Protein AF-A0A7C4E5B4-F1 (afdb_monomer_lite)

Sequence (82 aa):
MARTIRWTAAGSPPAPHRRLAAAALFAAGAALTRLAARLESAQAVKSARTVEFAKLRIGGQTGGALYEEGRLVGWLPGVTRL

Foldseek 3Di:
DDDDDDDDPDDDDDPVVVVVVVVVVVVVVVVVVVVVVVVVVVVVVVVPFDWDWDFDADPNFTWTFTDGNNHGDDTGTPPPDD

Secondary structure (DSSP, 8-state):
---------PPPPPHHHHHHHHHHHHHHHHHHHHHHHHHHHHHHHHH---EEEEEEEETTEEEEEEEETTEEEEEEET----

Structure (mmCIF, N/CA/C/O backbone):
data_AF-A0A7C4E5B4-F1
#
_entry.id   AF-A0A7C4E5B4-F1
#
loop_
_atom_site.group_PDB
_atom_site.id
_atom_site.type_symbol
_atom_site.label_atom_id
_atom_site.label_alt_id
_atom_site.label_comp_id
_atom_site.label_asym_id
_atom_site.label_entity_id
_atom_site.label_seq_id
_atom_site.pdbx_PDB_ins_code
_atom_site.Cartn_x
_atom_site.Cartn_y
_atom_site.Cartn_z
_atom_site.occupancy
_atom_site.B_iso_or_equiv
_atom_site.auth_seq_id
_atom_site.auth_comp_id
_atom_site.auth_asym_id
_atom_site.auth_atom_id
_atom_site.pdbx_PDB_model_num
ATOM 1 N N . MET A 1 1 ? -11.611 17.873 -39.732 1.00 56.12 1 MET A N 1
ATOM 2 C CA . MET A 1 1 ? -10.248 17.694 -40.283 1.00 56.12 1 MET A CA 1
ATOM 3 C C . MET A 1 1 ? -9.424 16.904 -39.276 1.00 56.12 1 MET A C 1
ATOM 5 O O . MET A 1 1 ? -9.242 17.387 -38.168 1.00 56.12 1 MET A O 1
ATOM 9 N N . ALA A 1 2 ? -9.018 15.674 -39.600 1.00 65.06 2 ALA A N 1
ATOM 10 C CA . ALA A 1 2 ? -8.286 14.801 -38.677 1.00 65.06 2 ALA 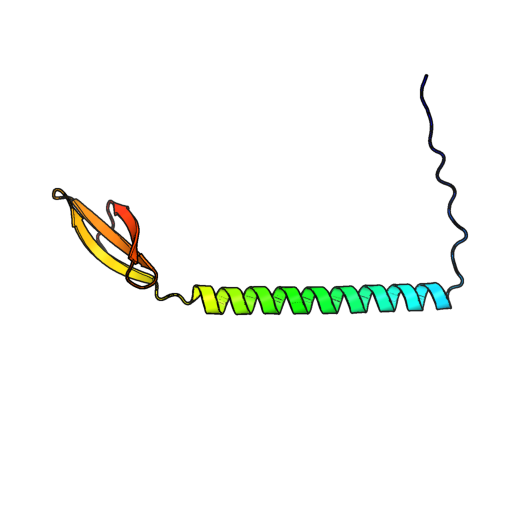A CA 1
ATOM 11 C C . ALA A 1 2 ? -6.768 14.983 -38.844 1.00 65.06 2 ALA A C 1
ATOM 13 O O . ALA A 1 2 ? -6.264 14.973 -39.965 1.00 65.06 2 ALA A O 1
ATOM 14 N N . ARG A 1 3 ? -6.042 15.161 -37.733 1.00 69.31 3 ARG A N 1
ATOM 15 C CA . ARG A 1 3 ? -4.581 15.331 -37.701 1.00 69.31 3 ARG A CA 1
ATOM 16 C C . ARG A 1 3 ? -3.932 14.012 -37.291 1.00 69.31 3 ARG A C 1
ATOM 18 O O . ARG A 1 3 ? -3.985 13.629 -36.128 1.00 69.31 3 ARG A O 1
ATOM 25 N N . THR A 1 4 ? -3.311 13.322 -38.238 1.00 73.88 4 THR A N 1
ATOM 26 C CA . THR A 1 4 ? -2.523 12.110 -37.976 1.00 73.88 4 THR A CA 1
ATOM 27 C C . THR A 1 4 ? -1.103 12.474 -37.561 1.00 73.88 4 THR A C 1
ATOM 29 O O . THR A 1 4 ? -0.375 13.120 -38.313 1.00 73.88 4 THR A O 1
ATOM 32 N N . ILE A 1 5 ? -0.700 12.044 -36.365 1.00 79.50 5 ILE A N 1
ATOM 33 C CA . ILE A 1 5 ? 0.678 12.159 -35.879 1.00 79.50 5 ILE A CA 1
ATOM 34 C C . ILE A 1 5 ? 1.427 10.907 -36.332 1.00 79.50 5 ILE A C 1
ATO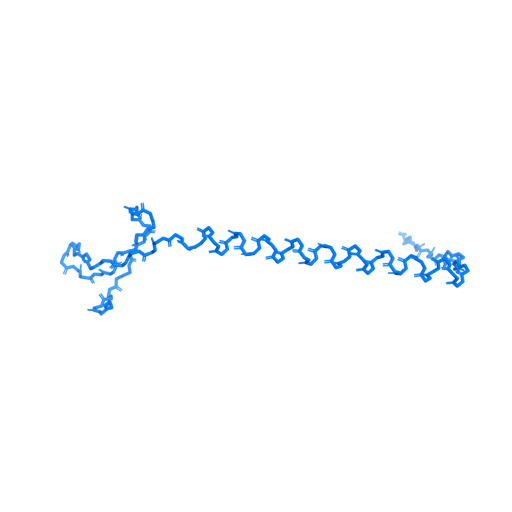M 36 O O . ILE A 1 5 ? 1.108 9.798 -35.908 1.00 79.50 5 ILE A O 1
ATOM 40 N N . ARG A 1 6 ? 2.417 11.080 -37.211 1.00 73.88 6 ARG A N 1
ATOM 41 C CA . ARG A 1 6 ? 3.308 9.997 -37.632 1.00 73.88 6 ARG A CA 1
ATOM 42 C C . ARG A 1 6 ? 4.500 9.961 -36.682 1.00 73.88 6 ARG A C 1
ATOM 44 O O . ARG A 1 6 ? 5.342 10.853 -36.715 1.00 73.88 6 ARG A O 1
ATOM 51 N N . TRP A 1 7 ? 4.558 8.939 -35.839 1.00 70.56 7 TRP A N 1
ATOM 52 C CA . TRP A 1 7 ? 5.750 8.652 -35.051 1.00 70.56 7 TRP A CA 1
ATOM 53 C C . TRP A 1 7 ? 6.815 8.055 -35.967 1.00 70.56 7 TRP A C 1
ATOM 55 O O . TRP A 1 7 ? 6.618 6.987 -36.547 1.00 70.56 7 TRP A O 1
ATOM 65 N N . THR A 1 8 ? 7.933 8.756 -36.131 1.00 70.94 8 THR A N 1
ATOM 66 C CA . THR A 1 8 ? 9.126 8.197 -36.765 1.00 70.94 8 THR A CA 1
ATOM 67 C C . THR A 1 8 ? 9.964 7.528 -35.682 1.00 70.94 8 THR A C 1
ATOM 69 O O . THR A 1 8 ? 10.168 8.084 -34.602 1.00 70.94 8 THR A O 1
ATOM 72 N N . ALA A 1 9 ? 10.420 6.301 -35.935 1.0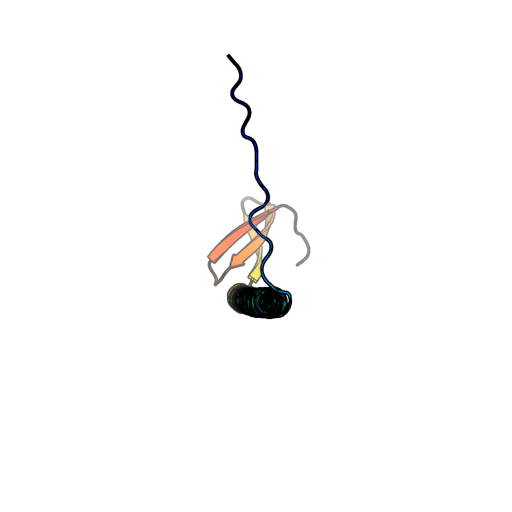0 67.62 9 ALA A N 1
ATOM 73 C CA . ALA A 1 9 ? 11.326 5.630 -35.016 1.00 67.62 9 ALA A CA 1
ATOM 74 C C . ALA A 1 9 ? 12.641 6.418 -34.976 1.00 67.62 9 ALA A C 1
ATOM 76 O O . ALA A 1 9 ? 13.353 6.496 -35.978 1.00 67.62 9 ALA A O 1
ATOM 77 N N . ALA A 1 10 ? 12.945 7.027 -33.829 1.00 70.56 10 ALA A N 1
ATOM 78 C CA . ALA A 1 10 ? 14.241 7.646 -33.604 1.00 70.56 10 ALA A CA 1
ATOM 79 C C . ALA A 1 10 ? 15.339 6.589 -33.803 1.00 70.56 10 ALA A C 1
ATOM 81 O O . ALA A 1 10 ? 15.198 5.447 -33.352 1.00 70.56 10 ALA A O 1
ATOM 82 N N . GLY A 1 11 ? 16.408 6.971 -34.512 1.00 67.44 11 GLY A N 1
ATOM 83 C CA . GLY A 1 11 ? 17.538 6.100 -34.825 1.00 67.44 11 GLY A CA 1
ATOM 84 C C . GLY A 1 11 ? 17.995 5.349 -33.581 1.00 67.44 11 GLY A C 1
ATOM 85 O O . GLY A 1 11 ? 18.271 5.937 -32.537 1.00 67.44 11 GLY A O 1
ATOM 86 N N . SER A 1 12 ? 17.988 4.025 -33.670 1.00 68.75 12 SER A N 1
ATOM 87 C CA . SER A 1 12 ? 18.116 3.202 -32.483 1.00 68.75 12 SER A CA 1
ATOM 88 C C . SER A 1 12 ? 19.598 3.120 -32.089 1.00 68.75 12 SER A C 1
ATOM 90 O O . SER A 1 12 ? 20.405 2.670 -32.905 1.00 68.75 12 SER A O 1
ATOM 92 N N . PRO A 1 13 ? 19.990 3.556 -30.876 1.00 71.25 13 PRO A N 1
ATOM 93 C CA . PRO A 1 13 ? 21.393 3.795 -30.543 1.00 71.25 13 PRO A CA 1
ATOM 94 C C . PRO A 1 13 ? 22.228 2.509 -30.625 1.00 71.25 13 PRO A C 1
ATOM 96 O O . PRO A 1 13 ? 21.662 1.410 -30.549 1.00 71.25 13 PRO A O 1
ATOM 99 N N . PRO A 1 14 ? 23.562 2.600 -30.768 1.00 77.25 14 PRO A N 1
ATOM 100 C CA . PRO A 1 14 ? 24.408 1.417 -30.880 1.00 77.25 14 PRO A CA 1
ATOM 101 C C . PRO A 1 14 ? 24.251 0.506 -29.653 1.00 77.25 14 PRO A C 1
ATOM 103 O O . PRO A 1 14 ? 24.040 0.980 -28.532 1.00 77.25 14 PRO A O 1
ATOM 106 N N . ALA A 1 15 ? 24.372 -0.810 -29.855 1.00 79.19 15 ALA A N 1
ATOM 107 C CA . ALA A 1 15 ? 24.183 -1.838 -28.825 1.00 79.19 15 ALA A CA 1
ATOM 108 C C . ALA A 1 15 ? 24.843 -1.551 -27.452 1.00 79.19 15 ALA A C 1
ATOM 110 O O . ALA A 1 15 ? 24.166 -1.760 -26.439 1.00 79.19 15 ALA A O 1
ATOM 111 N N . PRO A 1 16 ? 26.095 -1.048 -27.354 1.00 82.00 16 PRO A N 1
ATOM 112 C CA . PRO A 1 16 ? 26.699 -0.741 -26.053 1.00 82.00 16 PRO A CA 1
ATOM 113 C C . PRO A 1 16 ? 25.962 0.372 -25.295 1.00 82.00 16 PRO A C 1
ATOM 115 O O . PRO A 1 16 ? 25.744 0.248 -24.091 1.00 82.00 16 PRO A O 1
ATOM 118 N N . HIS A 1 17 ? 25.490 1.411 -25.989 1.00 84.50 17 HIS A N 1
ATOM 119 C CA . HIS A 1 17 ? 24.751 2.510 -25.360 1.00 84.50 17 HIS A CA 1
ATOM 120 C C . HIS A 1 17 ? 23.382 2.057 -2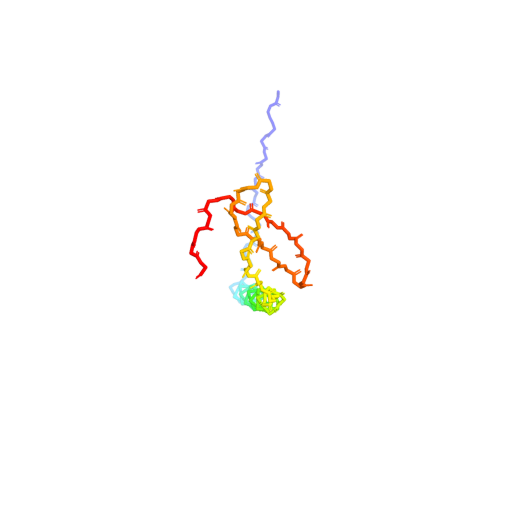4.847 1.00 84.50 17 HIS A C 1
ATOM 122 O O . HIS A 1 17 ? 22.956 2.487 -23.778 1.00 84.50 17 HIS A O 1
ATOM 128 N N . ARG A 1 18 ? 22.714 1.134 -25.554 1.00 83.19 18 ARG A N 1
ATOM 129 C CA . ARG A 1 18 ? 21.453 0.541 -25.072 1.00 83.19 18 ARG A CA 1
ATOM 130 C C . ARG A 1 18 ? 21.644 -0.285 -23.814 1.00 83.19 18 ARG A C 1
ATOM 132 O O . ARG A 1 18 ? 20.827 -0.192 -22.908 1.00 83.19 18 ARG A O 1
ATOM 139 N N . ARG A 1 19 ? 22.712 -1.085 -23.753 1.00 87.00 19 ARG A N 1
ATOM 140 C CA . ARG A 1 19 ? 23.024 -1.896 -22.568 1.00 87.00 19 ARG A CA 1
ATOM 141 C C . ARG A 1 19 ? 23.316 -1.019 -21.358 1.00 87.00 19 ARG A C 1
ATOM 143 O O . ARG A 1 19 ? 22.832 -1.317 -20.273 1.00 87.00 19 ARG A O 1
ATOM 150 N N . LEU A 1 20 ? 24.041 0.079 -21.560 1.00 91.31 20 LEU A N 1
ATOM 151 C CA . LEU A 1 20 ? 24.363 1.025 -20.495 1.00 91.31 20 LEU A CA 1
ATOM 152 C C . LEU A 1 20 ? 23.111 1.770 -20.006 1.00 91.31 20 LEU A C 1
ATOM 154 O O . LEU A 1 20 ? 22.878 1.846 -18.802 1.00 91.31 20 LEU A O 1
ATOM 158 N N . ALA A 1 21 ? 22.252 2.226 -20.924 1.00 88.44 21 ALA A N 1
ATOM 159 C CA . ALA A 1 21 ? 20.967 2.834 -20.577 1.00 88.44 21 ALA A CA 1
ATOM 160 C C . ALA A 1 21 ? 20.040 1.853 -19.839 1.00 88.44 21 ALA A C 1
ATOM 162 O O . ALA A 1 21 ? 19.441 2.212 -18.828 1.00 88.44 21 ALA A O 1
ATOM 163 N N . ALA A 1 22 ? 19.960 0.601 -20.300 1.00 90.44 22 ALA A N 1
ATOM 164 C CA . ALA A 1 22 ? 19.187 -0.437 -19.629 1.00 90.44 22 ALA A CA 1
ATOM 165 C C . ALA A 1 22 ? 19.716 -0.696 -18.211 1.00 90.44 22 ALA A C 1
ATOM 167 O O . ALA A 1 22 ? 18.937 -0.694 -17.264 1.00 90.44 22 ALA A O 1
ATOM 168 N N . ALA A 1 23 ? 21.033 -0.849 -18.045 1.00 93.69 23 ALA A N 1
ATOM 169 C CA . ALA A 1 23 ? 21.652 -1.045 -16.736 1.00 93.69 23 ALA A CA 1
ATOM 170 C C . ALA A 1 23 ? 21.375 0.128 -15.781 1.00 93.69 23 ALA A C 1
ATOM 172 O O . ALA A 1 23 ? 21.029 -0.097 -14.622 1.00 93.69 23 ALA A O 1
ATOM 173 N N . ALA A 1 24 ? 21.459 1.368 -16.272 1.00 94.44 24 ALA A N 1
ATOM 174 C CA . ALA A 1 24 ? 21.143 2.557 -15.487 1.00 94.44 24 ALA A CA 1
ATOM 175 C C . ALA A 1 24 ? 19.672 2.579 -15.038 1.00 94.44 24 ALA A C 1
ATOM 177 O O . ALA A 1 24 ? 19.389 2.845 -13.871 1.00 94.44 24 ALA A O 1
ATOM 178 N N . LEU A 1 25 ? 18.740 2.241 -15.934 1.00 95.44 25 LEU A N 1
ATOM 179 C CA . LEU A 1 25 ? 17.314 2.157 -15.608 1.00 95.44 25 LEU A CA 1
ATOM 180 C C . LEU A 1 25 ? 17.021 1.054 -14.586 1.00 95.44 25 LEU A C 1
ATOM 182 O O . LEU A 1 25 ? 16.275 1.288 -13.638 1.00 95.44 25 LEU A O 1
ATOM 186 N N . PHE A 1 26 ? 17.640 -0.121 -14.728 1.00 95.75 26 PHE A N 1
ATOM 187 C CA . PHE A 1 26 ? 17.503 -1.202 -13.750 1.00 95.75 26 PHE A CA 1
ATOM 188 C C . PHE A 1 26 ? 18.049 -0.805 -12.375 1.00 95.75 26 PHE A C 1
ATOM 190 O O . PHE A 1 26 ? 17.393 -1.052 -11.363 1.00 95.75 26 PHE A O 1
ATOM 197 N N . ALA A 1 27 ? 19.209 -0.147 -12.327 1.00 95.88 27 ALA A N 1
ATOM 198 C CA . ALA A 1 27 ? 19.789 0.339 -11.079 1.00 95.88 27 ALA A CA 1
ATOM 199 C C . ALA A 1 27 ? 18.901 1.401 -10.407 1.00 95.88 27 ALA A C 1
ATOM 201 O O . ALA A 1 27 ? 18.671 1.337 -9.199 1.00 95.88 27 ALA A O 1
ATOM 202 N N . ALA A 1 28 ? 18.352 2.338 -11.187 1.00 95.06 28 ALA A N 1
ATOM 203 C CA . ALA A 1 28 ? 17.419 3.345 -10.689 1.00 95.06 28 ALA A CA 1
ATOM 204 C C . ALA A 1 28 ? 16.127 2.708 -10.151 1.00 95.06 28 ALA A C 1
ATOM 206 O O . ALA A 1 28 ? 15.677 3.058 -9.060 1.00 95.06 28 ALA A O 1
ATOM 207 N N . GLY A 1 29 ? 15.571 1.726 -10.867 1.00 95.94 29 GLY A N 1
ATOM 208 C CA . GLY A 1 29 ? 14.414 0.955 -10.414 1.00 95.94 29 GLY A CA 1
ATOM 209 C C . GLY A 1 29 ? 14.681 0.246 -9.087 1.00 95.94 29 GLY A C 1
ATOM 210 O O . GLY A 1 29 ? 13.916 0.407 -8.142 1.00 95.94 29 GLY A O 1
ATOM 211 N N . ALA A 1 30 ? 15.815 -0.450 -8.967 1.00 96.50 30 ALA A N 1
ATOM 212 C CA . ALA A 1 30 ? 16.203 -1.121 -7.727 1.00 96.50 30 ALA A CA 1
ATOM 213 C C . ALA A 1 30 ? 16.374 -0.140 -6.552 1.00 96.50 30 ALA A C 1
ATOM 215 O O . ALA A 1 30 ? 15.961 -0.436 -5.427 1.00 96.50 30 ALA A O 1
ATOM 216 N N . ALA A 1 31 ? 16.943 1.044 -6.800 1.00 96.69 31 ALA A N 1
ATOM 217 C CA . ALA A 1 31 ? 17.074 2.088 -5.788 1.00 96.69 31 ALA A CA 1
ATOM 218 C C . ALA A 1 31 ? 15.704 2.605 -5.314 1.00 96.69 31 ALA A C 1
ATOM 220 O O . ALA A 1 31 ? 15.493 2.754 -4.108 1.00 96.69 31 ALA A O 1
ATOM 221 N N . LEU A 1 32 ? 14.761 2.814 -6.237 1.00 95.69 32 LEU A N 1
ATOM 222 C CA . LEU A 1 32 ? 13.389 3.216 -5.917 1.00 95.69 32 LEU A CA 1
ATOM 223 C C . LEU A 1 32 ? 12.639 2.127 -5.146 1.00 95.69 32 LEU A C 1
ATOM 225 O O . LEU A 1 32 ? 12.019 2.429 -4.130 1.00 95.69 32 LEU A O 1
ATOM 229 N N . THR A 1 33 ? 12.747 0.861 -5.556 1.00 96.19 33 THR A N 1
ATOM 230 C CA . THR A 1 33 ? 12.154 -0.270 -4.825 1.00 96.19 33 THR A CA 1
ATOM 231 C C . THR A 1 33 ? 12.702 -0.353 -3.403 1.00 96.19 33 THR A C 1
ATOM 233 O O . THR A 1 33 ? 11.945 -0.518 -2.448 1.00 96.19 33 THR A O 1
ATOM 236 N N . ARG A 1 34 ? 14.016 -0.169 -3.230 1.00 95.06 34 ARG A N 1
ATOM 237 C CA . ARG A 1 34 ? 14.638 -0.144 -1.902 1.00 95.06 34 ARG A CA 1
ATOM 238 C C . ARG A 1 34 ? 14.141 1.028 -1.057 1.00 95.06 34 ARG A C 1
ATOM 240 O O . ARG A 1 34 ? 13.944 0.865 0.145 1.00 95.06 34 ARG A O 1
ATOM 247 N N . LEU A 1 35 ? 13.956 2.203 -1.655 1.00 94.75 35 LEU A N 1
ATOM 248 C CA . LEU A 1 35 ? 13.403 3.364 -0.960 1.00 94.75 35 LEU A CA 1
ATOM 249 C C . LEU A 1 35 ? 11.954 3.114 -0.523 1.00 94.75 35 LEU A C 1
ATOM 251 O O . LEU A 1 35 ? 11.631 3.377 0.632 1.00 94.75 35 LEU A O 1
ATOM 255 N N . ALA A 1 36 ? 11.119 2.559 -1.403 1.00 93.62 36 ALA A N 1
ATOM 256 C CA . ALA A 1 36 ? 9.740 2.198 -1.087 1.00 93.62 36 ALA A CA 1
ATOM 257 C C . ALA A 1 36 ? 9.676 1.222 0.098 1.00 93.62 36 ALA A C 1
ATOM 259 O O . ALA A 1 36 ? 9.004 1.508 1.084 1.00 93.62 36 ALA A O 1
ATOM 260 N N . ALA A 1 37 ? 10.488 0.159 0.082 1.00 93.62 37 ALA A N 1
ATOM 261 C CA . ALA A 1 37 ? 10.565 -0.800 1.186 1.00 93.62 37 ALA A CA 1
ATOM 262 C C . ALA A 1 37 ? 10.994 -0.153 2.518 1.00 93.62 37 ALA A C 1
ATOM 264 O O . ALA A 1 37 ? 10.503 -0.514 3.590 1.00 93.62 37 ALA A O 1
ATOM 265 N N . ARG A 1 38 ? 11.902 0.834 2.475 1.00 91.44 38 ARG A N 1
ATOM 266 C CA . ARG A 1 38 ? 12.290 1.603 3.670 1.00 91.44 38 ARG A CA 1
ATOM 267 C C . ARG A 1 38 ? 11.155 2.479 4.184 1.00 91.44 38 ARG A C 1
ATOM 269 O O . ARG A 1 38 ? 11.006 2.588 5.397 1.00 91.44 38 ARG A O 1
ATOM 276 N N . LEU A 1 39 ? 10.385 3.100 3.294 1.00 91.31 39 LEU A N 1
ATOM 277 C CA . LEU A 1 39 ? 9.236 3.917 3.679 1.00 91.31 39 LEU A CA 1
ATOM 278 C C . LEU A 1 39 ? 8.120 3.057 4.268 1.00 91.31 39 LEU A C 1
ATOM 280 O O . LEU A 1 39 ? 7.597 3.416 5.315 1.00 91.31 39 LEU A O 1
ATOM 284 N N . GLU A 1 40 ? 7.829 1.900 3.675 1.00 85.44 40 GLU A N 1
ATOM 285 C CA . GLU A 1 40 ? 6.878 0.931 4.228 1.00 85.44 40 GLU A CA 1
ATOM 286 C C . GLU A 1 40 ? 7.320 0.435 5.604 1.00 85.44 40 GLU A C 1
ATOM 288 O O . GLU A 1 40 ? 6.519 0.398 6.531 1.00 85.44 40 GLU A O 1
ATOM 293 N N . SER A 1 41 ? 8.608 0.130 5.779 1.00 81.31 41 SER A N 1
ATOM 294 C CA . SER A 1 41 ? 9.153 -0.287 7.076 1.00 81.31 41 SER A CA 1
ATOM 295 C C . SER A 1 41 ? 9.069 0.836 8.113 1.00 81.31 41 SER A C 1
ATOM 297 O O . SER A 1 41 ? 8.658 0.606 9.246 1.00 81.31 41 SER A O 1
ATOM 299 N N . ALA A 1 42 ? 9.413 2.071 7.739 1.00 75.88 42 ALA A N 1
ATOM 300 C CA . ALA A 1 42 ? 9.280 3.234 8.616 1.00 75.88 42 ALA A CA 1
ATOM 301 C C . ALA A 1 42 ? 7.810 3.521 8.966 1.00 75.88 42 ALA A C 1
ATOM 303 O O . ALA A 1 42 ? 7.500 3.877 10.102 1.00 75.88 42 ALA A O 1
ATOM 304 N N . GLN A 1 43 ? 6.897 3.325 8.014 1.00 68.81 43 GLN A N 1
ATOM 305 C CA . GLN A 1 43 ? 5.462 3.418 8.236 1.00 68.81 43 GLN A CA 1
ATOM 306 C C . GLN A 1 43 ? 4.955 2.282 9.124 1.00 68.81 43 GLN A C 1
ATOM 308 O O . GLN A 1 43 ? 4.127 2.549 9.982 1.00 68.81 43 GLN A O 1
ATOM 313 N N . ALA A 1 44 ? 5.463 1.058 8.989 1.00 66.44 44 ALA A N 1
ATOM 314 C CA . ALA A 1 44 ? 5.128 -0.061 9.863 1.00 66.44 44 ALA A CA 1
ATOM 315 C C . ALA A 1 44 ? 5.606 0.193 11.300 1.00 66.44 44 ALA A C 1
ATOM 317 O O . ALA A 1 44 ? 4.851 -0.030 12.239 1.00 66.44 44 ALA A O 1
ATOM 318 N N . VAL A 1 45 ? 6.807 0.756 11.480 1.00 63.69 45 VAL A N 1
ATOM 319 C CA . VAL A 1 45 ? 7.298 1.191 12.799 1.00 63.69 45 VAL A CA 1
ATOM 320 C C . VAL A 1 45 ? 6.440 2.327 13.362 1.00 63.69 45 VAL A C 1
ATOM 322 O O . VAL A 1 45 ? 6.091 2.300 14.535 1.00 63.69 45 VAL A O 1
ATOM 325 N N . LYS A 1 46 ? 6.028 3.299 12.538 1.00 58.97 46 LYS A N 1
ATOM 326 C CA . LYS A 1 46 ? 5.080 4.348 12.956 1.00 58.97 46 LYS A CA 1
ATOM 327 C C . LYS A 1 46 ? 3.684 3.785 13.262 1.00 58.97 46 LYS A C 1
ATOM 329 O O . LYS A 1 46 ? 2.997 4.295 14.137 1.00 58.97 46 LYS A O 1
ATOM 334 N N . SER A 1 47 ? 3.266 2.750 12.540 1.00 56.59 47 SER A N 1
ATOM 335 C CA . SER A 1 47 ? 1.990 2.053 12.712 1.00 56.59 47 SER A CA 1
ATOM 336 C C . SER A 1 47 ? 2.007 1.081 13.886 1.00 56.59 47 SER A C 1
ATOM 338 O O . SER A 1 47 ? 0.936 0.683 14.329 1.00 56.59 47 SER A O 1
ATOM 340 N N . ALA A 1 48 ? 3.175 0.770 14.455 1.00 56.91 48 ALA A N 1
ATOM 341 C CA . ALA A 1 48 ? 3.299 0.162 15.778 1.00 56.91 48 ALA A CA 1
ATOM 342 C C . ALA A 1 48 ? 2.929 1.154 16.903 1.00 56.91 48 ALA A C 1
ATOM 344 O O . ALA A 1 48 ? 3.414 1.045 18.027 1.00 56.91 48 ALA A O 1
ATOM 345 N N . A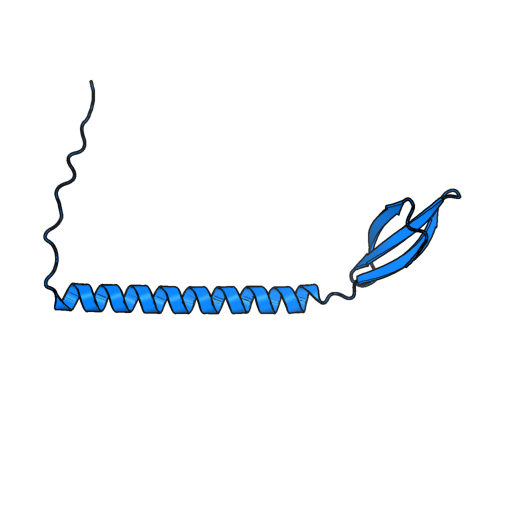RG A 1 49 ? 2.060 2.130 16.603 1.00 57.44 49 ARG A N 1
ATOM 346 C CA . ARG A 1 49 ? 1.251 2.821 17.597 1.00 57.44 49 ARG A CA 1
ATOM 347 C C . ARG A 1 49 ? 0.512 1.764 18.398 1.00 57.44 49 ARG A C 1
ATOM 349 O O . ARG A 1 49 ? -0.148 0.896 17.832 1.00 57.44 49 ARG A O 1
ATOM 356 N N . THR A 1 50 ? 0.643 1.835 19.713 1.00 59.84 50 THR A N 1
ATOM 357 C CA . THR A 1 50 ? -0.071 0.961 20.635 1.00 59.84 50 THR A CA 1
ATOM 358 C C . THR A 1 50 ? -1.568 1.142 20.406 1.00 59.84 50 THR A C 1
ATOM 360 O O . THR A 1 50 ? -2.135 2.189 20.729 1.00 59.84 50 THR A O 1
ATOM 363 N N . VAL A 1 51 ? -2.185 0.145 19.776 1.00 58.00 51 VAL A N 1
ATOM 364 C CA . VAL A 1 51 ? -3.632 0.058 19.630 1.00 58.00 51 VAL A CA 1
ATOM 365 C C . VAL A 1 51 ? -4.151 -0.665 20.861 1.00 58.00 51 VAL A C 1
ATOM 367 O O . VAL A 1 51 ? -3.903 -1.859 21.036 1.00 58.00 51 VAL A O 1
ATOM 370 N N . GLU A 1 52 ? -4.843 0.063 21.728 1.00 65.12 52 GLU A N 1
ATOM 371 C CA . GLU A 1 52 ? -5.435 -0.496 22.939 1.00 65.12 52 GLU A CA 1
ATOM 372 C C . GLU A 1 52 ? -6.937 -0.671 22.735 1.00 65.12 52 GLU A C 1
ATOM 374 O O . GLU A 1 52 ? -7.647 0.251 22.324 1.00 65.12 52 GLU A O 1
ATOM 379 N N . PHE A 1 53 ? -7.426 -1.874 23.029 1.00 65.62 53 PHE A N 1
ATOM 380 C CA . PHE A 1 53 ? -8.848 -2.176 23.020 1.00 65.62 53 PHE A CA 1
ATOM 381 C C . PHE A 1 53 ? -9.348 -2.219 24.460 1.00 65.62 53 PHE A C 1
ATOM 383 O O . PHE A 1 53 ? -8.877 -3.025 25.262 1.00 65.62 53 PHE A O 1
ATOM 390 N N . ALA A 1 54 ? -10.326 -1.379 24.785 1.00 68.50 54 ALA A N 1
ATOM 391 C CA . ALA A 1 54 ? -10.986 -1.406 26.085 1.00 68.50 54 ALA A CA 1
ATOM 392 C C . ALA A 1 54 ? -12.490 -1.621 25.914 1.00 68.50 54 ALA A C 1
ATOM 394 O O . ALA A 1 54 ? -13.109 -1.105 24.984 1.00 68.50 54 ALA A O 1
ATOM 395 N N . LYS A 1 55 ? -13.106 -2.383 26.824 1.00 75.56 55 LYS A N 1
ATOM 396 C CA . LYS A 1 55 ? -14.569 -2.476 26.882 1.00 75.56 55 LYS A CA 1
ATOM 397 C C . LYS A 1 55 ? -15.083 -1.193 27.514 1.00 75.56 55 LYS A C 1
ATOM 399 O O . LYS A 1 55 ? -14.814 -0.943 28.687 1.00 75.56 55 LYS A O 1
ATOM 404 N N . LEU A 1 56 ? -15.845 -0.410 26.760 1.00 73.31 56 LEU A N 1
ATOM 405 C CA . LEU A 1 56 ? -16.586 0.724 27.303 1.00 73.31 56 LEU A CA 1
ATOM 406 C C . LEU A 1 56 ? -18.079 0.392 27.331 1.00 73.31 56 LEU A C 1
ATOM 408 O O . LEU A 1 56 ? -18.570 -0.463 26.590 1.00 73.31 56 LEU A O 1
ATOM 412 N N . ARG A 1 57 ? -18.816 1.076 28.207 1.00 73.75 57 ARG A N 1
ATOM 413 C CA . ARG A 1 57 ? -20.275 0.992 28.278 1.00 73.75 57 ARG A CA 1
ATOM 414 C C . ARG A 1 57 ? -20.848 2.395 28.161 1.00 73.75 57 ARG A C 1
ATOM 416 O O . ARG A 1 57 ? -20.640 3.210 29.055 1.00 73.75 57 ARG A O 1
ATOM 423 N N . ILE A 1 58 ? -21.565 2.664 27.074 1.00 69.38 58 ILE A N 1
ATOM 424 C CA . ILE A 1 58 ? -22.174 3.970 26.792 1.00 69.38 58 ILE A CA 1
ATOM 425 C C . ILE A 1 58 ? -23.670 3.746 26.571 1.00 69.38 58 ILE A C 1
ATOM 427 O O . ILE A 1 58 ? -24.059 2.889 25.782 1.00 69.38 58 ILE A O 1
ATOM 431 N N . GLY A 1 59 ? -24.520 4.466 27.309 1.00 69.56 59 GLY A N 1
ATOM 432 C CA . GLY A 1 59 ? -25.980 4.385 27.140 1.00 69.56 59 GLY A CA 1
ATOM 433 C C . GLY A 1 59 ? -26.579 2.985 27.350 1.00 69.56 59 GLY A C 1
ATOM 434 O O . GLY A 1 59 ? -27.586 2.654 26.738 1.00 69.56 59 GLY A O 1
ATOM 435 N N . GLY A 1 60 ? -25.942 2.136 28.165 1.00 72.06 60 GLY A N 1
ATOM 436 C CA . GLY A 1 60 ? -26.384 0.756 28.408 1.00 72.06 60 GLY A CA 1
ATOM 437 C C . GLY A 1 60 ? -25.916 -0.272 27.370 1.00 72.06 60 GLY A C 1
ATOM 438 O O . GLY A 1 60 ? -26.110 -1.463 27.594 1.00 72.06 60 GLY A O 1
ATOM 439 N N . GLN A 1 61 ? -25.242 0.148 26.295 1.00 66.94 61 GLN A N 1
ATOM 440 C CA . GLN A 1 61 ? -24.639 -0.756 25.314 1.00 66.94 61 GLN A CA 1
ATOM 441 C C . GLN A 1 61 ? -23.153 -0.981 25.611 1.00 66.94 61 GLN A C 1
ATOM 443 O O . GLN A 1 61 ? -22.400 -0.034 25.855 1.00 66.94 61 GLN A O 1
ATOM 448 N N . THR A 1 62 ? -22.729 -2.246 25.595 1.00 72.69 62 THR A N 1
ATOM 449 C CA . THR A 1 62 ? -21.316 -2.635 25.682 1.00 72.69 62 THR A CA 1
ATOM 450 C C . THR A 1 62 ? -20.714 -2.675 24.282 1.00 72.69 62 THR A C 1
ATOM 452 O O . THR A 1 62 ? -21.275 -3.287 23.372 1.00 72.69 62 THR A O 1
ATOM 455 N N . GLY A 1 63 ? -19.560 -2.037 24.116 1.00 78.50 63 GLY A N 1
ATOM 456 C CA . GLY A 1 63 ? -18.820 -2.025 22.860 1.00 78.50 63 GLY A CA 1
ATOM 457 C C . GLY A 1 63 ? -17.318 -1.918 23.091 1.00 78.50 63 GLY A C 1
ATOM 458 O O . GLY A 1 63 ? -16.850 -1.651 24.203 1.00 78.50 63 GLY A O 1
ATOM 459 N N . GLY A 1 64 ? -16.562 -2.171 22.029 1.00 82.31 64 GLY A N 1
ATOM 460 C CA . GLY A 1 64 ? -15.114 -2.013 22.017 1.00 82.31 64 GLY A CA 1
ATOM 461 C C . GLY A 1 64 ? -14.755 -0.567 21.705 1.00 82.31 64 GLY A C 1
ATOM 462 O O . GLY A 1 64 ? -15.141 -0.043 20.662 1.00 82.31 64 GLY A O 1
ATOM 463 N N . ALA A 1 65 ? -14.016 0.078 22.595 1.00 83.25 65 ALA A N 1
ATOM 464 C CA . ALA A 1 65 ? -13.385 1.359 22.334 1.00 83.25 65 ALA A CA 1
ATOM 465 C C . ALA A 1 65 ? -11.976 1.119 21.783 1.00 83.25 65 ALA A C 1
ATOM 467 O O . ALA A 1 65 ? -11.199 0.355 22.361 1.00 83.25 65 ALA A O 1
ATOM 468 N N . LEU A 1 66 ? -11.683 1.759 20.651 1.00 80.56 66 LEU A N 1
ATOM 469 C CA . LEU A 1 66 ? -10.390 1.716 19.986 1.00 80.56 66 LEU A CA 1
ATOM 470 C C . LEU A 1 66 ? -9.598 2.960 20.375 1.00 80.56 66 LEU A C 1
ATOM 472 O O . LEU A 1 66 ? -10.016 4.079 20.056 1.00 80.56 66 LEU A O 1
ATOM 476 N N . TYR A 1 67 ? -8.465 2.756 21.038 1.00 77.38 67 TYR A N 1
ATOM 477 C CA . TYR A 1 67 ? -7.542 3.822 21.393 1.00 77.38 67 TYR A CA 1
ATOM 478 C C . TYR A 1 67 ? -6.271 3.732 20.559 1.00 77.38 67 TYR A C 1
ATOM 480 O O . TYR A 1 67 ? -5.720 2.653 20.355 1.00 77.38 67 TYR A O 1
ATOM 488 N N . GLU A 1 68 ? -5.796 4.886 20.113 1.00 77.50 68 GLU A N 1
ATOM 489 C CA . GLU A 1 68 ? -4.525 5.055 19.422 1.00 77.50 68 GLU A CA 1
ATOM 490 C C . GLU A 1 68 ? -3.733 6.128 20.183 1.00 77.50 68 GLU A C 1
ATOM 492 O O . GLU A 1 68 ? -4.196 7.262 20.315 1.00 77.50 68 GLU A O 1
ATOM 497 N N . GLU A 1 69 ? -2.582 5.759 20.762 1.00 76.00 69 GLU A N 1
ATOM 498 C CA . GLU A 1 69 ? -1.787 6.634 21.655 1.00 76.00 69 GLU A CA 1
ATOM 499 C C . GLU A 1 69 ? -2.605 7.229 22.823 1.00 76.00 69 GLU A C 1
ATOM 501 O O . GLU A 1 69 ? -2.499 8.411 23.151 1.00 76.00 69 GLU A O 1
ATOM 506 N N . GLY A 1 70 ? -3.480 6.425 23.436 1.00 76.44 70 GLY A N 1
ATOM 507 C CA . GLY A 1 70 ? -4.339 6.868 24.542 1.00 76.44 70 GLY A CA 1
ATOM 508 C C . GLY A 1 70 ? -5.498 7.783 24.124 1.00 76.44 70 GLY A C 1
ATOM 509 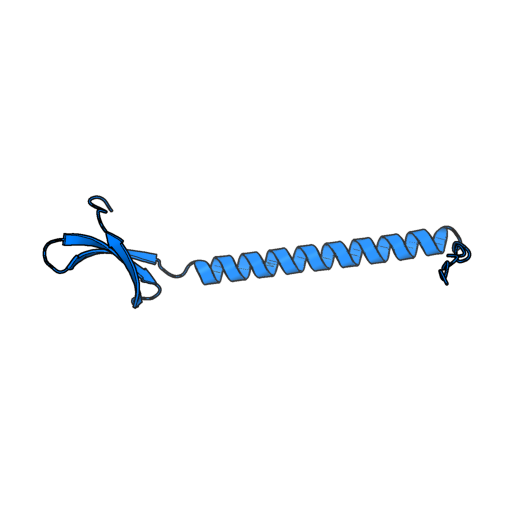O O . GLY A 1 70 ? -6.279 8.217 24.973 1.00 76.44 70 GLY A O 1
ATOM 510 N N . ARG A 1 71 ? -5.668 8.057 22.824 1.00 78.38 71 ARG A N 1
ATOM 511 C CA . ARG A 1 71 ? -6.799 8.823 22.289 1.00 78.38 71 ARG A CA 1
ATOM 512 C C . ARG A 1 71 ? -7.853 7.891 21.706 1.00 78.38 71 ARG A C 1
ATOM 514 O O . ARG A 1 71 ? -7.536 7.032 20.894 1.00 78.38 71 ARG A O 1
ATOM 521 N N . LEU A 1 72 ? -9.118 8.093 22.077 1.00 80.44 72 LEU A N 1
ATOM 522 C CA . LEU A 1 72 ? -10.240 7.360 21.487 1.00 80.44 72 LEU A CA 1
ATOM 523 C C . LEU A 1 72 ? -10.380 7.737 20.005 1.00 80.44 72 LEU A C 1
ATOM 525 O O . LEU A 1 72 ? -10.658 8.894 19.686 1.00 80.44 72 LEU A O 1
ATOM 529 N N . VAL A 1 73 ? -10.199 6.763 19.115 1.00 84.12 73 VAL A N 1
ATOM 530 C CA . VAL A 1 73 ? -10.293 6.940 17.656 1.00 84.12 73 VAL A CA 1
ATOM 531 C C . VAL A 1 73 ? -11.488 6.215 17.041 1.00 84.12 73 VAL A C 1
ATOM 533 O O . VAL A 1 73 ? -11.882 6.536 15.923 1.00 84.12 73 VAL A O 1
ATOM 536 N N . GLY A 1 74 ? -12.112 5.277 17.760 1.00 79.38 74 GLY A N 1
ATOM 537 C CA . GLY A 1 74 ? -13.262 4.544 17.236 1.00 79.38 74 GLY A CA 1
ATOM 538 C C . GLY A 1 74 ? -14.078 3.802 18.288 1.00 79.38 74 GLY A C 1
ATOM 539 O O . GLY A 1 74 ? -13.612 3.521 19.392 1.00 79.38 74 GLY A O 1
ATOM 540 N N . TRP A 1 75 ? -15.315 3.476 17.914 1.00 83.06 75 TRP A N 1
ATOM 541 C CA . TRP A 1 75 ? -16.262 2.700 18.712 1.00 83.06 75 TRP A CA 1
ATOM 542 C C . TRP A 1 75 ? -16.832 1.557 17.871 1.00 83.06 75 TRP A C 1
ATOM 544 O O . TRP A 1 75 ? -17.389 1.796 16.800 1.00 83.06 75 TRP A O 1
ATOM 554 N N . LEU A 1 76 ? -16.708 0.325 18.363 1.00 80.19 76 LEU A N 1
ATOM 555 C CA . LEU A 1 76 ? -17.270 -0.874 17.749 1.00 80.19 76 LEU A CA 1
ATOM 556 C C . LEU A 1 76 ? -18.435 -1.406 18.601 1.00 80.19 76 LEU A C 1
ATOM 558 O O . LEU A 1 76 ? -18.200 -2.033 19.643 1.00 80.19 76 LEU A O 1
ATOM 562 N N . PRO A 1 77 ? -19.695 -1.181 18.187 1.00 77.38 77 PRO A N 1
ATOM 563 C CA . PRO A 1 77 ? -20.852 -1.709 18.902 1.00 77.38 77 PRO A CA 1
ATOM 564 C C . PRO A 1 77 ? -20.913 -3.242 18.792 1.00 77.38 77 PRO A C 1
ATOM 566 O O . PRO A 1 77 ? -20.624 -3.810 17.742 1.00 77.38 77 PRO A O 1
ATOM 569 N N . GLY A 1 78 ? -21.301 -3.922 19.876 1.00 72.25 78 GLY A N 1
ATOM 570 C CA . GLY A 1 78 ? -21.538 -5.375 19.875 1.00 72.25 78 GLY A CA 1
ATOM 571 C C . GLY A 1 78 ? -20.310 -6.262 20.126 1.00 72.25 78 GLY A C 1
ATOM 572 O O . GLY A 1 78 ? -20.448 -7.484 20.188 1.00 72.25 78 GLY A O 1
ATOM 573 N N . VAL A 1 79 ? -19.120 -5.687 20.331 1.00 67.88 79 VAL A N 1
ATOM 574 C CA . VAL A 1 79 ? -17.922 -6.455 20.711 1.00 67.88 79 VAL A CA 1
ATOM 575 C C . VAL A 1 79 ? -18.028 -6.892 22.174 1.00 67.88 79 VAL A C 1
ATOM 577 O O . VAL A 1 79 ? -17.893 -6.095 23.102 1.00 67.88 79 VAL A O 1
ATOM 580 N N . THR A 1 80 ? -18.279 -8.181 22.389 1.00 61.00 80 THR A N 1
ATOM 581 C CA . THR A 1 80 ? -18.455 -8.792 23.721 1.00 61.00 80 THR A CA 1
ATOM 582 C C . THR A 1 80 ? -17.200 -9.506 24.232 1.00 61.00 80 THR A C 1
ATOM 584 O O . THR A 1 80 ? -17.047 -9.696 25.446 1.00 61.00 80 THR A O 1
ATOM 587 N N . ARG A 1 81 ? -16.251 -9.826 23.344 1.00 55.50 81 ARG A N 1
ATOM 588 C CA . ARG A 1 81 ? -14.965 -10.463 23.655 1.00 55.50 81 ARG A CA 1
ATOM 589 C C . ARG A 1 81 ? -13.828 -9.606 23.092 1.00 55.50 81 ARG A C 1
ATOM 591 O O . ARG A 1 81 ? -13.891 -9.229 21.927 1.00 55.50 81 ARG A O 1
ATOM 598 N N . LEU A 1 82 ? -12.870 -9.268 23.955 1.00 58.31 82 LEU A N 1
ATOM 599 C CA . LEU A 1 82 ? -11.595 -8.651 23.592 1.00 58.31 82 LEU A CA 1
ATOM 600 C C . LEU A 1 82 ? -10.526 -9.738 23.612 1.00 58.31 82 LEU A C 1
ATOM 602 O O . LEU A 1 82 ? -10.655 -10.612 24.506 1.00 58.31 82 LEU A O 1
#

Radius of gyration: 27.77 Å; chains: 1; bounding box: 53×28×69 Å

pLDDT: mean 77.45, std 12.01, range [55.5, 96.69]